Protein AF-A0A497RPE5-F1 (afdb_monomer_lite)

Secondary structure (DSSP, 8-state):
-EEETTSSS----GGG--HHHHHHHHHHHHHHHHHHHHHHHHHTTT--EEEEEETTEEEEEEEPTTSSEEEEEEEETTS-HHHHHHHHHHHHHHHHHHHHT-

pLDDT: mean 79.71, std 11.87, range [47.16, 94.5]

Structure (mmCIF, N/CA/C/O backbone):
data_AF-A0A497RPE5-F1
#
_entry.id   AF-A0A497RPE5-F1
#
loop_
_atom_site.group_PDB
_atom_site.id
_atom_site.type_symbol
_atom_site.label_atom_id
_atom_site.label_alt_id
_atom_site.label_comp_id
_atom_site.label_asym_id
_atom_site.label_entity_id
_atom_site.label_seq_id
_atom_site.pdbx_PDB_ins_code
_atom_site.Cartn_x
_atom_site.Cartn_y
_atom_site.Cartn_z
_atom_site.occupancy
_atom_site.B_iso_or_equiv
_atom_site.auth_seq_id
_atom_site.auth_comp_id
_atom_site.auth_asym_id
_atom_site.auth_atom_id
_atom_site.pdbx_PDB_model_num
ATOM 1 N N . MET A 1 1 ? -2.594 4.802 -3.417 1.00 75.38 1 MET A N 1
ATOM 2 C CA . MET A 1 1 ? -3.845 4.101 -3.808 1.00 75.38 1 MET A CA 1
ATOM 3 C C . MET A 1 1 ? -4.340 3.292 -2.614 1.00 75.38 1 MET A C 1
ATOM 5 O O . MET A 1 1 ? -3.503 2.932 -1.803 1.00 75.38 1 MET A O 1
ATOM 9 N N . VAL A 1 2 ? -5.643 3.047 -2.454 1.00 65.75 2 VAL A N 1
ATOM 10 C CA . VAL A 1 2 ? -6.181 2.226 -1.343 1.00 65.75 2 VAL A CA 1
ATOM 11 C C . VAL A 1 2 ? -6.605 0.864 -1.889 1.00 65.75 2 VAL A C 1
ATOM 13 O O . VAL A 1 2 ? -7.163 0.793 -2.982 1.00 65.75 2 VAL A O 1
ATOM 16 N N . ALA A 1 3 ? -6.302 -0.201 -1.154 1.00 65.56 3 ALA A N 1
ATOM 17 C CA . ALA A 1 3 ? -6.413 -1.588 -1.586 1.00 65.56 3 ALA A CA 1
ATOM 18 C C . ALA A 1 3 ? -7.066 -2.448 -0.494 1.00 65.56 3 ALA A C 1
ATOM 20 O O . ALA A 1 3 ? -6.729 -2.265 0.672 1.00 65.56 3 ALA A O 1
ATOM 21 N N . ARG A 1 4 ? -7.969 -3.372 -0.850 1.00 68.19 4 ARG A N 1
ATOM 22 C CA . ARG A 1 4 ? -8.687 -4.249 0.092 1.00 68.19 4 ARG A CA 1
ATOM 23 C C . ARG A 1 4 ? -8.909 -5.641 -0.502 1.00 68.19 4 ARG A C 1
ATOM 25 O O . ARG A 1 4 ? -9.171 -5.745 -1.699 1.00 68.19 4 ARG A O 1
ATOM 32 N N . LYS A 1 5 ? -8.884 -6.676 0.342 1.00 63.09 5 LYS A N 1
ATOM 33 C CA . LYS A 1 5 ? -9.227 -8.060 -0.027 1.00 63.09 5 LYS A CA 1
ATOM 34 C C . LYS A 1 5 ? -10.644 -8.176 -0.611 1.00 63.09 5 LYS A C 1
ATOM 36 O O . LYS A 1 5 ? -11.588 -7.618 -0.052 1.00 63.09 5 LYS A O 1
ATOM 41 N N . ASN A 1 6 ? -10.811 -8.937 -1.696 1.00 60.78 6 ASN A N 1
ATOM 42 C CA . ASN A 1 6 ? -12.099 -9.209 -2.367 1.00 60.78 6 ASN A CA 1
ATOM 43 C C . ASN A 1 6 ? -12.845 -7.978 -2.923 1.00 60.78 6 ASN A C 1
ATOM 45 O O . ASN A 1 6 ? -13.977 -8.110 -3.393 1.00 60.78 6 ASN A O 1
ATOM 49 N N . LEU A 1 7 ? -12.254 -6.783 -2.873 1.00 56.84 7 LEU A N 1
ATOM 50 C CA . LEU A 1 7 ? -12.697 -5.677 -3.712 1.00 56.84 7 LEU A CA 1
ATOM 51 C C . LEU A 1 7 ? -12.050 -5.907 -5.080 1.00 56.84 7 LEU A C 1
ATOM 53 O O . LEU A 1 7 ? -10.836 -6.087 -5.129 1.00 56.84 7 LEU A O 1
ATOM 57 N N . GLU A 1 8 ? -12.827 -5.929 -6.167 1.00 47.16 8 GLU A N 1
ATOM 58 C CA . GLU A 1 8 ? -12.311 -6.087 -7.535 1.00 47.16 8 GLU A CA 1
ATOM 59 C C . GLU A 1 8 ? -11.281 -4.999 -7.880 1.00 47.16 8 GLU A C 1
ATOM 61 O O . GLU A 1 8 ? -11.586 -3.983 -8.497 1.00 47.16 8 GLU A O 1
ATOM 66 N N . GLY A 1 9 ? -10.027 -5.233 -7.513 1.00 47.69 9 GLY A N 1
ATOM 67 C CA . GLY A 1 9 ? -8.915 -4.357 -7.806 1.00 47.69 9 GLY A CA 1
ATOM 68 C C . GLY A 1 9 ? -8.903 -3.083 -6.968 1.00 47.69 9 GLY A C 1
ATOM 69 O O . GLY A 1 9 ? -9.847 -2.304 -6.880 1.00 47.69 9 GLY A O 1
ATOM 70 N N . ILE A 1 10 ? -7.724 -2.815 -6.430 1.00 53.88 10 ILE A N 1
ATOM 71 C CA . ILE A 1 10 ? -7.242 -1.458 -6.217 1.00 53.88 10 ILE A CA 1
ATOM 72 C C . ILE A 1 10 ? -7.677 -0.599 -7.414 1.00 53.88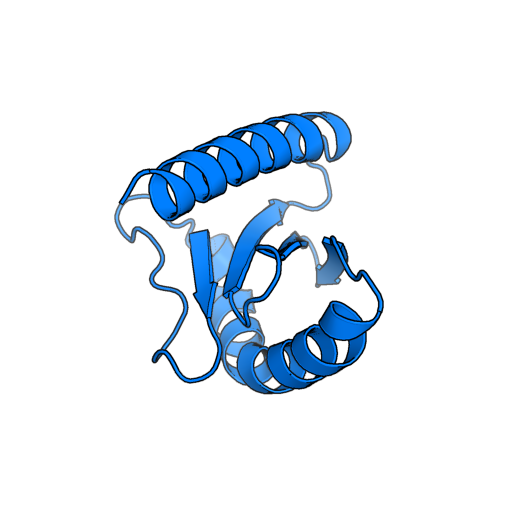 10 ILE A C 1
ATOM 74 O O . ILE A 1 10 ? -7.323 -0.918 -8.548 1.00 53.88 10 ILE A O 1
ATOM 78 N N . VAL A 1 11 ? -8.443 0.466 -7.186 1.00 54.09 11 VAL A N 1
ATOM 79 C CA . VAL A 1 11 ? -8.811 1.389 -8.264 1.00 54.09 11 VAL A CA 1
ATOM 80 C C . VAL A 1 11 ? -7.715 2.451 -8.334 1.00 54.09 11 VAL A C 1
ATOM 82 O O . VAL A 1 11 ? -7.640 3.308 -7.445 1.00 54.09 11 VAL A O 1
ATOM 85 N N . PRO A 1 12 ? -6.803 2.404 -9.324 1.00 56.06 12 PRO A N 1
ATOM 86 C CA . PRO A 1 12 ? -5.906 3.520 -9.547 1.00 56.06 12 PRO A CA 1
ATOM 87 C C . PRO A 1 12 ? -6.752 4.733 -9.936 1.00 56.06 12 PRO A C 1
ATOM 89 O O . PRO A 1 12 ? -7.712 4.611 -10.693 1.00 56.06 12 PRO A O 1
ATOM 92 N N . ILE A 1 13 ? -6.394 5.918 -9.446 1.00 57.81 13 ILE A N 1
ATOM 93 C CA . ILE A 1 13 ? -6.937 7.159 -10.003 1.00 57.81 13 ILE A CA 1
ATOM 94 C C . ILE A 1 13 ? -6.306 7.281 -11.396 1.00 57.81 13 ILE A C 1
ATOM 96 O O . ILE A 1 13 ? -5.126 7.602 -11.532 1.00 57.81 13 ILE A O 1
ATOM 100 N N . THR A 1 14 ? -7.056 6.866 -12.417 1.00 53.19 14 THR A N 1
ATOM 101 C CA . THR A 1 14 ? -6.546 6.516 -13.753 1.00 53.19 14 THR A CA 1
ATOM 102 C C . THR A 1 14 ? -6.009 7.697 -14.552 1.00 53.19 14 THR A C 1
ATOM 104 O O . THR A 1 14 ? -5.260 7.480 -15.500 1.00 53.19 14 THR A O 1
ATOM 107 N N . GLU A 1 15 ? -6.362 8.930 -14.185 1.00 54.69 15 GLU A N 1
ATOM 108 C CA . GLU A 1 15 ? -5.967 10.132 -14.932 1.00 54.69 15 GLU A CA 1
ATOM 109 C C . GLU A 1 15 ? -4.452 10.409 -14.857 1.00 54.69 15 GLU A C 1
ATOM 111 O O . GLU A 1 15 ? -3.887 10.913 -15.825 1.00 54.69 15 GLU A O 1
ATOM 116 N N . ASP A 1 16 ? -3.775 9.955 -13.791 1.00 54.72 16 ASP A N 1
ATOM 117 C CA . ASP A 1 16 ? -2.335 10.170 -13.554 1.00 54.72 16 ASP A CA 1
ATOM 118 C C . ASP A 1 16 ? -1.509 8.870 -13.469 1.00 54.72 16 ASP A C 1
ATOM 120 O O . ASP A 1 16 ? -0.325 8.877 -13.107 1.00 54.72 16 ASP A O 1
ATOM 124 N N . PHE A 1 17 ? -2.105 7.714 -13.779 1.00 62.62 17 PHE A N 1
ATOM 125 C CA . PHE A 1 17 ? -1.420 6.435 -13.593 1.00 62.62 17 PHE A CA 1
ATOM 126 C C . PHE A 1 17 ? -0.361 6.202 -14.681 1.00 62.62 17 PHE A C 1
ATOM 128 O O . PHE A 1 17 ? -0.660 6.070 -15.871 1.00 62.62 17 PHE A O 1
ATOM 135 N N . LYS A 1 18 ? 0.916 6.160 -14.282 1.00 65.25 18 LYS A N 1
ATOM 136 C CA . LYS A 1 18 ? 2.044 6.039 -15.216 1.00 65.25 18 LYS A CA 1
ATOM 137 C C . LYS A 1 18 ? 1.992 4.705 -15.967 1.00 65.25 18 LYS A C 1
ATOM 139 O O . LYS A 1 18 ? 2.023 3.643 -15.349 1.00 65.25 18 LYS A O 1
ATOM 144 N N . LYS A 1 19 ? 2.033 4.760 -17.306 1.00 67.44 19 LYS A N 1
ATOM 145 C CA . LYS A 1 19 ? 2.090 3.578 -18.198 1.00 67.44 19 LYS A CA 1
ATOM 146 C C . LYS A 1 19 ? 3.204 2.589 -17.841 1.00 67.44 19 LYS A C 1
ATOM 148 O O . LYS A 1 19 ? 3.073 1.404 -18.103 1.00 67.44 19 LYS A O 1
ATOM 153 N N . GLU A 1 20 ? 4.283 3.066 -17.232 1.00 68.31 20 GLU A N 1
ATOM 154 C CA . GLU A 1 20 ? 5.406 2.239 -16.779 1.00 68.31 20 GLU A CA 1
ATOM 155 C C . GLU A 1 20 ? 5.008 1.247 -15.674 1.00 68.31 20 GLU A C 1
ATOM 157 O O . GLU A 1 20 ? 5.547 0.147 -15.619 1.00 68.31 20 GLU A O 1
ATOM 162 N N . ILE A 1 21 ? 4.034 1.606 -14.831 1.00 70.31 21 ILE A N 1
ATOM 163 C CA . ILE A 1 21 ? 3.534 0.757 -13.741 1.00 70.31 21 ILE A CA 1
ATOM 164 C C . ILE A 1 21 ? 2.582 -0.311 -14.297 1.00 70.31 21 ILE A C 1
ATOM 166 O O . ILE A 1 21 ? 2.524 -1.414 -13.761 1.00 70.31 21 ILE A O 1
ATOM 170 N N . MET A 1 22 ? 1.902 -0.047 -15.423 1.00 71.19 22 MET A N 1
ATOM 171 C CA . MET A 1 22 ? 0.983 -1.010 -16.051 1.00 71.19 22 MET A CA 1
ATOM 172 C C . MET A 1 22 ? 1.646 -2.364 -16.337 1.00 71.19 22 MET A C 1
ATOM 174 O O . MET A 1 22 ? 0.985 -3.389 -16.229 1.00 71.19 22 MET A O 1
ATOM 178 N N . GLY A 1 23 ? 2.952 -2.383 -16.634 1.00 72.19 23 GLY A N 1
ATOM 179 C CA . GLY A 1 23 ? 3.689 -3.621 -16.909 1.00 72.19 23 GLY A CA 1
ATOM 180 C C . GLY A 1 23 ? 3.843 -4.559 -15.706 1.00 72.19 23 GLY A C 1
ATOM 181 O O . GLY A 1 23 ? 4.011 -5.757 -15.900 1.00 72.19 23 GLY A O 1
ATOM 182 N N . ILE A 1 24 ? 3.777 -4.038 -14.477 1.00 76.56 24 ILE A N 1
ATOM 183 C CA . ILE A 1 24 ? 3.774 -4.849 -13.244 1.00 76.56 24 ILE A CA 1
ATOM 184 C C . ILE A 1 24 ? 2.401 -4.885 -12.572 1.00 76.56 24 ILE A C 1
ATOM 186 O O . ILE A 1 24 ? 2.186 -5.675 -11.659 1.00 76.56 24 ILE A O 1
ATOM 190 N N . TRP A 1 25 ? 1.480 -4.029 -13.011 1.00 77.25 25 TRP A N 1
ATOM 191 C CA . TRP A 1 25 ? 0.175 -3.843 -12.397 1.00 77.25 25 TRP A CA 1
ATOM 192 C C . TRP A 1 25 ? -0.695 -5.094 -12.448 1.00 77.25 25 TRP A C 1
ATOM 194 O O . TRP A 1 25 ? -1.288 -5.444 -11.436 1.00 77.25 25 TRP A O 1
ATOM 204 N N . GLU A 1 26 ? -0.760 -5.765 -13.600 1.00 76.69 26 GLU A N 1
ATOM 205 C CA . GLU A 1 26 ? -1.567 -6.982 -13.755 1.00 76.69 26 GLU A CA 1
ATOM 206 C C . GLU A 1 26 ? -1.078 -8.080 -12.805 1.00 76.69 26 GLU A C 1
ATOM 208 O O . GLU A 1 26 ? -1.851 -8.582 -11.998 1.00 76.69 26 GLU A O 1
ATOM 213 N N . VAL A 1 27 ? 0.235 -8.339 -12.787 1.00 82.06 27 VAL A N 1
ATOM 214 C CA . VAL A 1 27 ? 0.853 -9.320 -11.878 1.00 82.06 27 VAL A CA 1
ATOM 215 C C . VAL A 1 27 ? 0.634 -8.948 -10.412 1.00 82.06 27 VAL A C 1
ATOM 217 O O . VAL A 1 27 ? 0.311 -9.810 -9.595 1.00 82.06 27 VAL A O 1
ATOM 220 N N . LEU A 1 28 ? 0.801 -7.667 -10.067 1.00 79.75 28 LEU A N 1
ATOM 221 C CA . LEU A 1 28 ? 0.544 -7.184 -8.716 1.00 79.75 28 LEU A CA 1
ATOM 222 C C . LEU A 1 28 ? -0.910 -7.401 -8.323 1.00 79.75 28 LEU A C 1
ATOM 224 O O . LEU A 1 28 ? -1.141 -7.907 -7.235 1.00 79.75 28 LEU A O 1
ATOM 228 N N . LYS A 1 29 ? -1.868 -7.049 -9.186 1.00 78.19 29 LYS A N 1
ATOM 229 C CA . LYS A 1 29 ? -3.300 -7.227 -8.936 1.00 78.19 29 LYS A CA 1
ATOM 230 C C . LYS A 1 29 ? -3.642 -8.700 -8.719 1.00 78.19 29 LYS A C 1
ATOM 232 O O . LYS A 1 29 ? -4.302 -9.004 -7.733 1.00 78.19 29 LYS A O 1
ATOM 237 N N . ASP A 1 30 ? -3.156 -9.583 -9.587 1.00 80.06 30 ASP A N 1
ATOM 238 C CA . ASP A 1 30 ? -3.441 -11.020 -9.523 1.00 80.06 30 ASP A CA 1
ATOM 239 C C . ASP A 1 30 ? -2.860 -11.666 -8.258 1.00 80.06 30 ASP A C 1
ATOM 241 O O . ASP A 1 30 ? -3.477 -12.543 -7.664 1.00 80.06 30 ASP A O 1
ATOM 245 N N . THR A 1 31 ? -1.694 -11.197 -7.806 1.00 79.50 31 THR A N 1
ATOM 246 C CA . THR A 1 31 ? -1.029 -11.713 -6.595 1.00 79.50 31 THR A CA 1
ATOM 247 C C . THR A 1 31 ? -1.527 -11.020 -5.317 1.00 79.50 31 THR A C 1
ATOM 249 O O . THR A 1 31 ? -1.261 -11.474 -4.203 1.00 79.50 31 THR A O 1
ATOM 252 N N . MET A 1 32 ? -2.243 -9.898 -5.449 1.00 78.25 32 MET A N 1
ATOM 253 C CA . MET A 1 32 ? -2.627 -9.042 -4.326 1.00 78.25 32 MET A CA 1
ATOM 254 C C . MET A 1 32 ? -3.574 -9.748 -3.357 1.00 78.25 32 MET A C 1
ATOM 256 O O . MET A 1 32 ? -3.462 -9.544 -2.152 1.00 78.25 32 MET A O 1
ATOM 260 N N . ASP A 1 33 ? -4.500 -10.565 -3.861 1.00 76.00 33 ASP A N 1
ATOM 261 C CA . ASP A 1 33 ? -5.483 -11.258 -3.023 1.00 76.00 33 ASP A CA 1
ATOM 262 C C . ASP A 1 33 ? -4.820 -12.293 -2.105 1.00 76.00 33 ASP A C 1
ATOM 264 O O . ASP A 1 33 ? -5.123 -12.344 -0.907 1.00 76.00 33 ASP A O 1
ATOM 268 N N . ASP A 1 34 ? -3.853 -13.049 -2.630 1.00 81.44 34 ASP A N 1
ATOM 269 C CA . ASP A 1 34 ? -3.039 -13.979 -1.841 1.00 81.44 34 ASP A CA 1
ATOM 270 C C . ASP A 1 34 ? -2.217 -13.220 -0.794 1.00 81.44 34 ASP A C 1
ATOM 272 O O . ASP A 1 34 ? -2.158 -13.594 0.382 1.00 81.44 34 ASP A O 1
ATOM 276 N N . PHE A 1 35 ? -1.633 -12.093 -1.200 1.00 81.38 35 PHE A N 1
ATOM 277 C CA . PHE A 1 35 ? -0.850 -11.242 -0.317 1.00 81.38 35 PHE A CA 1
ATOM 278 C C . PHE A 1 35 ? -1.696 -10.605 0.795 1.00 81.38 35 PHE A C 1
ATOM 280 O O . PHE A 1 35 ? -1.248 -10.519 1.938 1.00 81.38 35 PHE A O 1
ATOM 287 N N . PHE A 1 36 ? -2.949 -10.239 0.518 1.00 78.69 36 PHE A N 1
ATOM 288 C CA . PHE A 1 36 ? -3.893 -9.806 1.546 1.00 78.69 36 PHE A CA 1
ATOM 289 C C . PHE A 1 36 ? -4.275 -10.926 2.514 1.00 78.69 36 PHE A C 1
ATOM 291 O O . PHE A 1 36 ? -4.593 -10.641 3.668 1.00 78.69 36 PHE A O 1
ATOM 298 N N . GLY A 1 37 ? -4.220 -12.190 2.085 1.00 81.38 37 GLY A N 1
ATOM 299 C CA . GLY A 1 37 ? -4.281 -13.339 2.988 1.00 81.38 37 GLY A CA 1
ATOM 300 C C . GLY A 1 37 ? -3.176 -13.281 4.043 1.00 81.38 37 GLY A C 1
ATOM 301 O O . GLY A 1 37 ? -3.471 -13.272 5.236 1.00 81.38 37 GLY A O 1
ATOM 302 N N . VAL A 1 38 ? -1.928 -13.128 3.596 1.00 81.75 38 VAL A N 1
ATOM 303 C CA . VAL A 1 38 ? -0.747 -13.018 4.470 1.00 81.75 38 VAL A CA 1
ATOM 304 C C . VAL A 1 38 ? -0.819 -11.783 5.370 1.00 81.75 38 VAL A C 1
ATOM 306 O O . VAL A 1 38 ? -0.551 -11.867 6.568 1.00 81.75 38 VAL A O 1
ATOM 309 N N . ILE A 1 39 ? -1.209 -10.630 4.814 1.00 81.62 39 ILE A N 1
ATOM 310 C CA . ILE A 1 39 ? -1.413 -9.404 5.595 1.00 81.62 39 ILE A CA 1
ATOM 311 C C . ILE A 1 39 ? -2.441 -9.654 6.693 1.00 81.62 39 ILE A C 1
ATOM 313 O O . ILE A 1 39 ? -2.175 -9.305 7.838 1.00 81.62 39 ILE A O 1
ATOM 317 N N . GLY A 1 40 ? -3.590 -10.250 6.368 1.00 78.81 40 GLY A N 1
ATOM 318 C CA . GLY A 1 40 ? -4.648 -10.526 7.337 1.00 78.81 40 GLY A CA 1
ATOM 319 C C . GLY A 1 40 ? -4.153 -11.369 8.511 1.00 78.81 40 GLY A C 1
ATOM 320 O O . GLY A 1 40 ? -4.352 -10.979 9.658 1.00 78.81 40 GLY A O 1
ATOM 321 N N . GLU A 1 41 ? -3.433 -12.458 8.229 1.00 83.38 41 GLU A N 1
ATOM 322 C CA . GLU A 1 41 ? -2.859 -13.330 9.263 1.00 83.38 41 GLU A CA 1
ATOM 323 C C . GLU A 1 41 ? -1.885 -12.583 10.182 1.00 83.38 41 GLU A C 1
ATOM 325 O O . GLU A 1 41 ? -1.958 -12.712 11.402 1.00 83.38 41 GLU A O 1
ATOM 330 N N . TYR A 1 42 ? -0.986 -11.765 9.629 1.00 83.62 42 TYR A N 1
ATOM 331 C CA . TYR A 1 42 ? -0.013 -11.026 10.438 1.00 83.62 42 TYR A CA 1
ATOM 332 C C . TYR A 1 42 ? -0.570 -9.752 11.084 1.00 83.62 42 TYR A C 1
ATOM 334 O O . TYR A 1 42 ? 0.012 -9.258 12.053 1.00 83.62 42 TYR A O 1
ATOM 342 N N . SER A 1 43 ? -1.685 -9.210 10.592 1.00 76.75 43 SER A N 1
ATOM 343 C CA . SER A 1 43 ? -2.299 -7.991 11.139 1.00 76.75 43 SER A CA 1
ATOM 344 C C . SER A 1 43 ? -2.751 -8.191 12.583 1.00 76.75 43 SER A C 1
ATOM 346 O O . SER A 1 43 ? -2.576 -7.290 13.403 1.00 76.75 43 SER A O 1
ATOM 348 N N . GLU A 1 44 ? -3.229 -9.390 12.932 1.00 76.56 44 GLU A N 1
ATOM 349 C CA . GLU A 1 44 ? -3.576 -9.758 14.314 1.00 76.56 44 GLU A CA 1
ATOM 350 C C . GLU A 1 44 ? -2.371 -9.706 15.271 1.00 76.56 44 GLU A C 1
ATOM 352 O O . GLU A 1 44 ? -2.535 -9.551 16.480 1.00 76.56 44 GLU A O 1
ATOM 357 N N . TYR A 1 45 ? -1.152 -9.772 14.731 1.00 85.50 45 TYR A N 1
ATOM 358 C CA . TYR A 1 45 ? 0.105 -9.727 15.477 1.00 85.50 45 TYR A CA 1
ATOM 359 C C . TYR A 1 45 ? 0.837 -8.384 15.346 1.00 85.50 45 TYR A C 1
ATOM 361 O O . TYR A 1 45 ? 2.001 -8.274 15.733 1.00 85.50 45 TYR A O 1
ATOM 369 N N . GLY A 1 46 ? 0.166 -7.349 14.830 1.00 83.12 46 GLY A N 1
ATOM 370 C CA . GLY A 1 46 ? 0.708 -5.992 14.755 1.00 83.12 46 GLY A CA 1
ATOM 371 C C . GLY A 1 46 ? 1.512 -5.689 13.490 1.00 83.12 46 GLY A C 1
ATOM 372 O O . GLY A 1 46 ? 2.377 -4.812 13.519 1.00 83.12 46 GLY A O 1
ATOM 373 N N . LEU A 1 47 ? 1.250 -6.387 12.379 1.00 86.94 47 LEU A N 1
ATOM 374 C CA . LEU A 1 47 ? 1.804 -5.997 11.083 1.00 86.94 47 LEU A CA 1
ATOM 375 C C . LEU A 1 47 ? 1.299 -4.608 10.674 1.00 86.94 47 LEU A C 1
ATOM 377 O O . LEU A 1 47 ? 0.124 -4.418 10.380 1.00 86.94 47 LEU A O 1
ATOM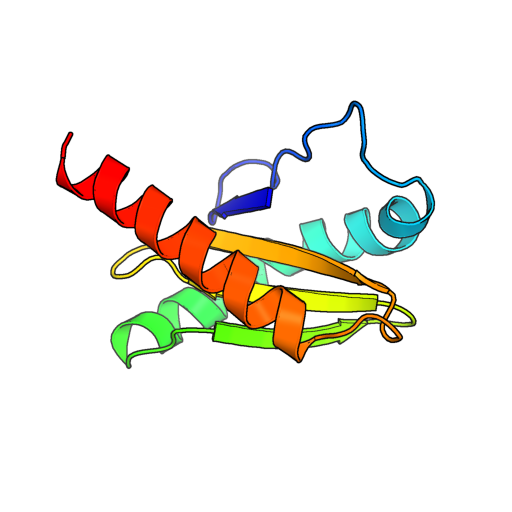 381 N N . ASP A 1 48 ? 2.221 -3.652 10.611 1.00 88.31 48 ASP A N 1
ATOM 382 C CA . ASP A 1 48 ? 1.905 -2.264 10.263 1.00 88.31 48 ASP A CA 1
ATOM 383 C C . ASP A 1 48 ? 2.222 -1.951 8.792 1.00 88.31 48 ASP A C 1
ATOM 385 O O . ASP A 1 48 ? 1.508 -1.190 8.134 1.00 88.31 48 ASP A O 1
ATOM 389 N N . LYS A 1 49 ? 3.305 -2.537 8.258 1.00 90.81 49 LYS A N 1
ATOM 390 C CA . LYS A 1 49 ? 3.837 -2.208 6.928 1.00 90.81 49 LYS A CA 1
ATOM 391 C C . LYS A 1 49 ? 4.472 -3.413 6.250 1.00 90.81 49 LYS A C 1
ATOM 393 O O . LYS A 1 49 ? 5.106 -4.231 6.915 1.00 90.81 49 LYS A O 1
ATOM 398 N N . VAL A 1 50 ? 4.381 -3.468 4.922 1.00 90.12 50 VAL A N 1
ATOM 399 C CA . VAL A 1 50 ? 5.155 -4.410 4.101 1.00 90.12 50 VAL A CA 1
ATOM 400 C C . VAL A 1 50 ? 5.851 -3.675 2.966 1.00 90.12 50 VAL A C 1
ATOM 402 O O . VAL A 1 50 ? 5.261 -2.813 2.317 1.00 90.12 50 VAL A O 1
ATOM 405 N N . TYR A 1 51 ? 7.105 -4.046 2.724 1.00 90.75 51 TYR A N 1
ATOM 406 C CA . TYR A 1 51 ? 7.943 -3.472 1.683 1.00 90.75 51 TYR A CA 1
ATOM 407 C C . TYR A 1 51 ? 8.575 -4.585 0.864 1.00 90.75 51 TYR A C 1
ATOM 409 O O . TYR A 1 51 ? 9.151 -5.513 1.434 1.00 90.75 51 TYR A O 1
ATOM 417 N N . PHE A 1 52 ? 8.514 -4.466 -0.455 1.00 89.25 52 PHE A N 1
ATOM 418 C CA . PHE A 1 52 ? 9.289 -5.312 -1.351 1.00 89.25 52 PHE A CA 1
ATOM 419 C C . PHE A 1 52 ? 9.629 -4.580 -2.645 1.00 89.25 52 PHE A C 1
ATOM 421 O O . PHE A 1 52 ? 8.956 -3.629 -3.040 1.00 89.25 52 PHE A O 1
ATOM 428 N N . GLU A 1 53 ? 10.669 -5.062 -3.312 1.00 89.44 53 GLU A N 1
ATOM 429 C CA . GLU A 1 53 ? 11.071 -4.585 -4.630 1.00 89.44 53 GLU A CA 1
ATOM 430 C C . GLU A 1 53 ? 10.568 -5.562 -5.699 1.00 89.44 53 GLU A C 1
ATOM 432 O O . GLU A 1 53 ? 10.675 -6.782 -5.550 1.00 89.44 53 GLU A O 1
ATOM 437 N N . LEU A 1 54 ? 10.027 -5.031 -6.794 1.00 86.94 54 LEU A N 1
ATOM 438 C CA . LEU A 1 54 ? 9.584 -5.792 -7.956 1.00 86.94 54 LEU A CA 1
ATOM 439 C C . LEU A 1 54 ? 10.147 -5.163 -9.234 1.00 86.94 54 LEU A C 1
ATOM 441 O O . LEU A 1 54 ? 9.660 -4.151 -9.745 1.00 86.94 54 LEU A O 1
ATOM 445 N N . GLY A 1 55 ? 11.197 -5.780 -9.774 1.00 87.00 55 GLY A N 1
ATOM 446 C CA . GLY A 1 55 ? 11.878 -5.294 -10.970 1.00 87.00 55 GLY A CA 1
ATOM 447 C C . GLY A 1 55 ? 12.575 -3.955 -10.724 1.00 87.00 55 GLY A C 1
ATOM 448 O O . GLY A 1 55 ? 13.630 -3.911 -10.107 1.00 87.00 55 GLY A O 1
ATOM 449 N N . LYS A 1 56 ? 12.010 -2.865 -11.253 1.00 87.75 56 LYS A N 1
ATOM 450 C CA . LYS A 1 56 ? 12.536 -1.495 -11.080 1.00 87.75 56 LYS A CA 1
ATOM 451 C C . LYS A 1 56 ? 11.666 -0.644 -10.157 1.00 87.75 56 LYS A C 1
ATOM 453 O O . LYS A 1 56 ? 11.770 0.582 -10.197 1.00 87.75 56 LYS A O 1
ATOM 458 N N . PHE A 1 57 ? 10.786 -1.276 -9.389 1.00 87.69 57 PHE A N 1
ATOM 459 C CA . PHE A 1 57 ? 9.808 -0.596 -8.556 1.00 87.69 57 PHE A CA 1
ATOM 460 C C . PHE A 1 57 ? 9.899 -1.054 -7.106 1.00 87.69 57 PHE A C 1
ATOM 462 O O . PHE A 1 57 ? 10.072 -2.240 -6.849 1.00 87.69 57 PHE A O 1
ATOM 469 N N . ASP A 1 58 ? 9.684 -0.119 -6.192 1.00 89.50 58 ASP A N 1
ATOM 470 C CA . ASP A 1 58 ? 9.400 -0.386 -4.791 1.00 89.50 58 ASP A CA 1
ATOM 471 C C . ASP A 1 58 ? 7.891 -0.386 -4.595 1.00 89.50 58 ASP A C 1
ATOM 473 O O . ASP A 1 58 ? 7.186 0.534 -5.029 1.00 89.50 58 ASP A O 1
ATOM 477 N N . VAL A 1 59 ? 7.403 -1.415 -3.913 1.00 88.38 59 VAL A N 1
ATOM 478 C CA . VAL A 1 59 ? 6.006 -1.555 -3.529 1.00 88.38 59 VAL A CA 1
ATOM 479 C C . VAL A 1 59 ? 5.914 -1.491 -2.013 1.00 88.38 59 VAL A C 1
ATOM 481 O O . VAL A 1 59 ? 6.600 -2.216 -1.290 1.00 88.38 59 VAL A O 1
ATOM 484 N N . MET A 1 60 ? 5.069 -0.588 -1.529 1.00 90.81 60 MET A N 1
ATOM 485 C CA . MET A 1 60 ? 4.933 -0.282 -0.111 1.00 90.81 60 MET A CA 1
ATOM 486 C C . MET A 1 60 ? 3.470 -0.365 0.295 1.00 90.81 60 MET A C 1
ATOM 488 O O . MET A 1 60 ? 2.627 0.314 -0.292 1.00 90.81 60 MET A O 1
ATOM 492 N N . PHE A 1 61 ? 3.192 -1.161 1.318 1.00 89.62 61 PHE A N 1
ATOM 493 C CA . PHE A 1 61 ? 1.878 -1.339 1.921 1.00 89.62 61 PHE A CA 1
ATOM 494 C C . PHE A 1 61 ? 1.894 -0.771 3.330 1.00 89.62 61 PHE A C 1
ATOM 496 O O . PHE A 1 61 ? 2.755 -1.121 4.132 1.00 89.62 61 PHE A O 1
ATOM 503 N N . PHE A 1 62 ? 0.914 0.069 3.630 1.00 91.56 62 PHE A N 1
ATOM 504 C CA . PHE A 1 62 ? 0.672 0.648 4.943 1.00 91.56 62 PHE A CA 1
ATOM 505 C C . PHE A 1 62 ? -0.704 0.171 5.404 1.00 91.56 62 PHE A C 1
ATOM 507 O O . PHE A 1 62 ? -1.726 0.631 4.891 1.00 91.56 62 PHE A O 1
ATOM 514 N N . ILE A 1 63 ? -0.730 -0.792 6.321 1.00 88.25 63 ILE A N 1
ATOM 515 C CA . ILE A 1 63 ? -1.945 -1.520 6.699 1.00 88.25 63 ILE A CA 1
ATOM 516 C C . ILE A 1 63 ? -2.821 -0.629 7.575 1.00 88.25 63 ILE A C 1
ATOM 518 O O . ILE A 1 63 ? -2.334 -0.011 8.522 1.00 88.25 63 ILE A O 1
ATOM 522 N N . LEU A 1 64 ? -4.113 -0.518 7.278 1.00 85.25 64 LEU A N 1
ATOM 523 C CA . LEU A 1 64 ? -5.040 0.199 8.151 1.00 85.25 64 LEU A CA 1
ATOM 524 C C . LEU A 1 64 ? -5.384 -0.701 9.355 1.00 85.25 64 LEU A C 1
ATOM 526 O O . LEU A 1 64 ? -5.789 -1.848 9.140 1.00 85.25 64 LEU A O 1
ATOM 530 N N . PRO A 1 65 ? -5.219 -0.223 10.605 1.00 80.06 65 PRO A N 1
ATOM 531 C CA . PRO A 1 65 ? -5.396 -1.050 11.798 1.00 80.06 65 PRO A CA 1
ATOM 532 C C . PRO A 1 65 ? -6.760 -1.740 11.848 1.00 80.06 65 PRO A C 1
ATOM 534 O O . PRO A 1 65 ? -7.782 -1.129 11.541 1.00 80.06 65 PRO A O 1
ATOM 537 N N . GLY A 1 66 ? -6.773 -3.013 12.254 1.00 74.06 66 GLY A N 1
ATOM 538 C CA . GLY A 1 66 ? -8.009 -3.783 12.420 1.00 74.06 66 GLY A CA 1
ATOM 539 C C . GLY A 1 66 ? -8.772 -4.057 11.119 1.00 74.06 66 GLY A C 1
ATOM 540 O O . GLY A 1 66 ? -9.966 -4.343 11.170 1.00 74.06 66 GLY A O 1
ATOM 541 N N . SER A 1 67 ? -8.113 -3.958 9.960 1.00 73.12 67 SER A N 1
ATOM 542 C CA . SER A 1 67 ? -8.746 -4.159 8.657 1.00 73.12 67 SER A CA 1
ATOM 543 C C . SER A 1 67 ? -7.889 -4.992 7.703 1.00 73.12 67 SER A C 1
ATOM 545 O O . SER A 1 67 ? -6.678 -5.111 7.859 1.00 73.12 67 SER A O 1
ATOM 547 N N . ASP A 1 68 ? -8.532 -5.505 6.659 1.00 72.94 68 ASP A N 1
ATOM 548 C CA . ASP A 1 68 ? -7.916 -6.132 5.486 1.00 72.94 68 ASP A CA 1
ATOM 549 C C . ASP A 1 68 ? -7.576 -5.109 4.384 1.00 72.94 68 ASP A C 1
ATOM 551 O O . ASP A 1 68 ? -7.503 -5.448 3.200 1.00 72.94 68 ASP A O 1
ATOM 555 N N . THR A 1 69 ? -7.433 -3.835 4.762 1.00 78.44 69 THR A N 1
ATOM 556 C CA . THR A 1 69 ? -7.229 -2.707 3.852 1.00 78.44 69 THR A CA 1
ATOM 557 C C . THR A 1 69 ? -5.843 -2.102 4.052 1.00 78.44 69 THR A C 1
ATOM 559 O O . THR A 1 69 ? -5.369 -1.941 5.174 1.00 78.44 69 THR A O 1
ATOM 562 N N . ALA A 1 70 ? -5.189 -1.717 2.959 1.00 85.81 70 ALA A N 1
ATOM 563 C CA . ALA A 1 70 ? -3.885 -1.072 2.973 1.00 85.81 70 ALA A CA 1
ATOM 564 C C . ALA A 1 70 ? -3.838 0.151 2.053 1.00 85.81 70 ALA A C 1
ATOM 566 O O . ALA A 1 70 ? -4.411 0.170 0.960 1.00 85.81 70 ALA A O 1
ATOM 567 N N . LEU A 1 71 ? -3.090 1.167 2.474 1.00 88.25 71 LEU A N 1
ATOM 568 C CA . LEU A 1 71 ? -2.621 2.231 1.599 1.00 88.25 71 LEU A CA 1
ATOM 569 C C . LEU A 1 71 ? -1.362 1.738 0.872 1.00 88.25 71 LEU A C 1
ATOM 571 O O . LEU A 1 71 ? -0.375 1.365 1.501 1.00 88.25 71 LEU 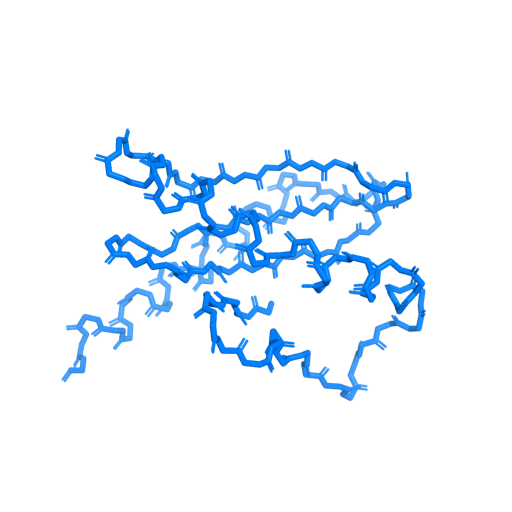A O 1
ATOM 575 N N . VAL A 1 72 ? -1.401 1.744 -0.456 1.00 87.19 72 VAL A N 1
ATOM 576 C CA . VAL A 1 72 ? -0.353 1.195 -1.322 1.00 87.19 72 VAL A CA 1
ATOM 577 C C . VAL A 1 72 ? 0.325 2.305 -2.120 1.00 87.19 72 VAL A C 1
ATOM 579 O O . VAL A 1 72 ? -0.333 3.217 -2.642 1.00 87.19 72 VAL A O 1
ATOM 582 N N . ALA A 1 73 ? 1.643 2.209 -2.249 1.00 87.94 73 ALA A N 1
ATOM 583 C CA . ALA A 1 73 ? 2.448 3.000 -3.168 1.00 87.94 73 ALA A CA 1
ATOM 584 C C . ALA A 1 73 ? 3.327 2.084 -4.020 1.00 87.94 73 ALA A C 1
ATOM 586 O O . ALA A 1 73 ? 3.940 1.153 -3.507 1.00 87.94 73 ALA A O 1
ATOM 587 N N . ILE A 1 74 ? 3.386 2.383 -5.317 1.00 86.94 74 ILE A N 1
ATOM 588 C CA . ILE A 1 74 ? 4.285 1.745 -6.279 1.00 86.94 74 ILE A CA 1
ATOM 589 C C . ILE A 1 74 ? 5.111 2.869 -6.895 1.00 86.94 74 ILE A C 1
ATOM 591 O O .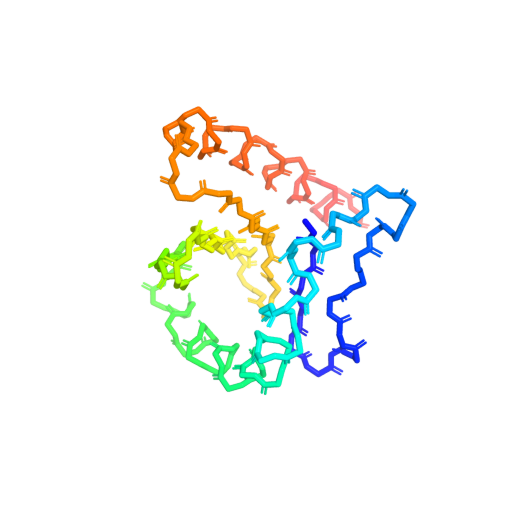 ILE A 1 74 ? 4.557 3.766 -7.536 1.00 86.94 74 ILE A O 1
ATOM 595 N N . VAL A 1 75 ? 6.417 2.860 -6.666 1.00 86.75 75 VAL A N 1
ATOM 596 C CA . VAL A 1 75 ? 7.333 3.931 -7.083 1.00 86.75 75 VAL A CA 1
ATOM 597 C C . VAL A 1 75 ? 8.574 3.335 -7.738 1.00 86.75 75 VA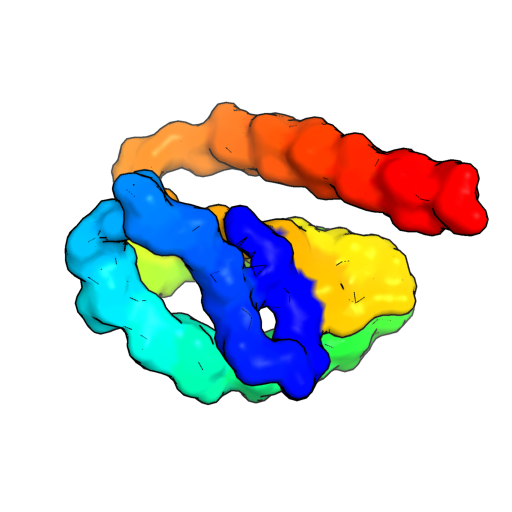L A C 1
ATOM 599 O O . VAL A 1 75 ? 8.877 2.179 -7.485 1.00 86.75 75 VAL A O 1
ATOM 602 N N . PRO A 1 76 ? 9.317 4.064 -8.584 1.00 86.81 76 PRO A N 1
ATOM 603 C CA . PRO A 1 76 ? 10.608 3.579 -9.068 1.00 86.81 76 PRO A CA 1
ATOM 604 C C . PRO A 1 76 ? 11.570 3.303 -7.901 1.00 86.81 76 PRO A C 1
ATOM 606 O O . PRO A 1 76 ? 11.645 4.117 -6.987 1.00 86.81 76 PRO A O 1
ATOM 609 N N . ALA A 1 77 ? 12.353 2.225 -7.964 1.00 84.88 77 ALA A N 1
ATOM 610 C CA . ALA A 1 77 ? 13.255 1.786 -6.885 1.00 84.88 77 ALA A CA 1
ATOM 611 C C . ALA A 1 77 ? 14.359 2.805 -6.526 1.00 84.88 77 ALA A C 1
ATOM 613 O O . ALA A 1 77 ? 14.946 2.777 -5.454 1.00 84.88 77 ALA A O 1
ATOM 614 N N . LEU A 1 78 ? 14.647 3.754 -7.425 1.00 82.56 78 LEU A N 1
ATOM 615 C CA . LEU A 1 78 ? 15.586 4.855 -7.168 1.00 82.56 78 LEU A CA 1
ATOM 616 C C . LEU A 1 78 ? 14.942 6.047 -6.434 1.00 82.56 78 LEU A C 1
ATOM 618 O O . LEU A 1 78 ? 15.586 7.083 -6.258 1.00 82.56 78 LEU A O 1
ATOM 622 N N . ALA A 1 79 ? 13.664 5.956 -6.061 1.00 84.31 79 ALA A N 1
ATOM 623 C CA . ALA A 1 79 ? 12.971 7.019 -5.349 1.00 84.31 79 ALA A CA 1
ATOM 624 C C . ALA A 1 79 ? 13.468 7.152 -3.899 1.00 84.31 79 ALA A C 1
ATOM 626 O O . ALA A 1 79 ? 13.967 6.212 -3.285 1.00 84.31 79 ALA A O 1
ATOM 627 N N . ASN A 1 80 ? 13.306 8.345 -3.319 1.00 87.62 80 ASN A N 1
ATOM 628 C CA . ASN A 1 80 ? 13.656 8.576 -1.919 1.00 87.62 80 ASN A CA 1
ATOM 629 C C . ASN A 1 80 ? 12.608 7.937 -0.995 1.00 87.62 80 ASN A C 1
ATOM 631 O O . ASN A 1 80 ? 11.631 8.579 -0.604 1.00 87.62 80 ASN A O 1
ATOM 635 N N . ARG A 1 81 ? 12.833 6.669 -0.649 1.00 85.06 81 ARG A N 1
ATOM 636 C CA . ARG A 1 81 ? 11.942 5.875 0.199 1.00 85.06 81 ARG A CA 1
ATOM 637 C C . ARG A 1 81 ? 11.669 6.523 1.557 1.00 85.06 81 ARG A C 1
ATOM 639 O O . ARG A 1 81 ? 10.520 6.558 1.971 1.00 85.06 81 ARG A O 1
ATOM 646 N N . GLY A 1 82 ? 12.677 7.097 2.216 1.00 88.38 82 GLY A N 1
ATOM 647 C CA . GLY A 1 82 ? 12.493 7.715 3.534 1.00 88.38 82 GLY A CA 1
ATOM 648 C C . GLY A 1 82 ? 11.503 8.884 3.51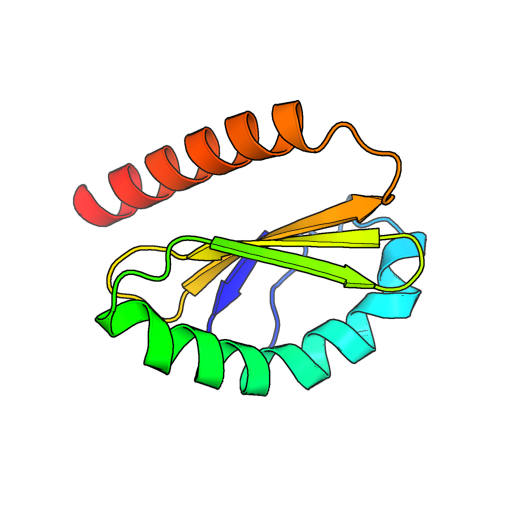4 1.00 88.38 82 GLY A C 1
ATOM 649 O O . GLY A 1 82 ? 10.645 8.983 4.387 1.00 88.38 82 GLY A O 1
ATOM 650 N N . LEU A 1 83 ? 11.567 9.736 2.485 1.00 90.50 83 LEU A N 1
ATOM 651 C CA . LEU A 1 83 ? 10.592 10.817 2.313 1.00 90.50 83 LEU A CA 1
ATOM 652 C C . LEU A 1 83 ? 9.190 10.265 2.020 1.00 90.50 83 LEU A C 1
ATOM 654 O O . LEU A 1 83 ? 8.207 10.736 2.587 1.00 90.50 83 LEU A O 1
ATOM 658 N N . LEU A 1 84 ? 9.097 9.251 1.159 1.00 90.81 84 LEU A N 1
ATOM 659 C CA . LEU A 1 84 ? 7.820 8.630 0.817 1.00 90.81 84 LEU A CA 1
ATOM 660 C C . LEU A 1 84 ? 7.168 7.954 2.023 1.00 90.81 84 LEU A C 1
ATOM 662 O O . LEU A 1 84 ? 5.959 8.066 2.188 1.00 90.81 84 LEU A O 1
ATOM 666 N N . GLU A 1 85 ? 7.941 7.298 2.886 1.00 91.69 85 GLU A N 1
ATOM 667 C CA . GLU A 1 85 ? 7.418 6.672 4.100 1.00 91.69 85 GLU A CA 1
ATOM 668 C C . GLU A 1 85 ? 6.762 7.691 5.038 1.00 91.69 85 GLU A C 1
ATOM 670 O O . GLU A 1 85 ? 5.700 7.409 5.594 1.00 91.69 85 GLU A O 1
ATOM 675 N N . VAL A 1 86 ? 7.346 8.886 5.175 1.00 94.12 86 VAL A N 1
ATOM 676 C CA . VAL A 1 86 ? 6.773 9.973 5.986 1.00 94.12 86 VAL A CA 1
ATOM 677 C C . VAL A 1 86 ? 5.441 10.444 5.406 1.00 94.12 86 VAL A C 1
ATOM 679 O O . VAL A 1 86 ? 4.447 10.529 6.130 1.00 94.12 86 VAL A O 1
ATOM 682 N N . GLU A 1 87 ? 5.391 10.714 4.102 1.00 93.38 87 GLU A N 1
ATOM 683 C CA . GLU A 1 87 ? 4.166 11.182 3.444 1.00 93.38 87 GLU A CA 1
ATOM 684 C C . GLU A 1 87 ? 3.056 10.126 3.468 1.00 93.38 87 GLU A C 1
ATOM 686 O O . GLU A 1 87 ? 1.892 10.441 3.725 1.00 93.38 87 GLU A O 1
ATOM 691 N N . MET A 1 88 ? 3.414 8.857 3.269 1.00 93.44 88 MET A N 1
ATOM 692 C CA . MET A 1 88 ? 2.482 7.734 3.337 1.00 93.44 88 MET A CA 1
ATOM 693 C C . MET A 1 88 ? 1.927 7.537 4.749 1.00 93.44 88 MET A C 1
ATOM 695 O O . MET A 1 88 ? 0.728 7.306 4.898 1.00 93.44 88 MET A O 1
ATOM 699 N N . GLU A 1 89 ? 2.749 7.689 5.789 1.00 94.12 89 GLU A N 1
ATOM 700 C CA . GLU A 1 89 ? 2.280 7.628 7.176 1.00 94.12 89 GLU A CA 1
ATOM 701 C C . GLU A 1 89 ? 1.322 8.782 7.498 1.00 94.12 89 GLU A C 1
ATOM 703 O O . GLU A 1 89 ? 0.269 8.574 8.101 1.00 94.12 89 GLU A O 1
ATOM 708 N N . ASN A 1 90 ? 1.640 9.998 7.050 1.00 94.50 90 ASN A N 1
ATOM 709 C CA . ASN A 1 90 ? 0.764 11.155 7.224 1.00 94.50 90 ASN A CA 1
ATOM 710 C C . ASN A 1 90 ? -0.584 10.955 6.516 1.00 94.50 90 ASN A C 1
ATOM 712 O O . ASN A 1 90 ? -1.633 11.276 7.076 1.00 94.50 90 ASN A O 1
ATOM 716 N N . ALA A 1 91 ? -0.570 10.408 5.299 1.00 92.62 91 ALA A N 1
ATOM 717 C CA . ALA A 1 91 ? -1.783 10.069 4.564 1.00 92.62 91 ALA A CA 1
ATOM 718 C C . ALA A 1 91 ? -2.593 8.980 5.281 1.00 92.62 91 ALA A C 1
ATOM 720 O O . ALA A 1 91 ? -3.804 9.123 5.440 1.00 92.62 91 ALA A O 1
ATOM 721 N N . ARG A 1 92 ? -1.929 7.927 5.770 1.00 92.00 92 ARG A N 1
ATOM 722 C CA . ARG A 1 92 ? -2.561 6.858 6.548 1.00 92.00 92 ARG A CA 1
ATOM 723 C C . ARG A 1 92 ? -3.254 7.393 7.799 1.00 92.00 92 ARG A C 1
ATOM 725 O O . ARG A 1 92 ? -4.410 7.051 8.019 1.00 92.00 92 ARG A O 1
ATOM 732 N N . ARG A 1 93 ? -2.598 8.257 8.580 1.00 92.56 93 ARG A N 1
ATOM 733 C CA . ARG A 1 93 ? -3.199 8.869 9.780 1.00 92.56 93 ARG A CA 1
ATOM 734 C C . ARG A 1 93 ? -4.473 9.637 9.456 1.00 92.56 93 ARG A C 1
ATOM 736 O O . ARG A 1 93 ? -5.484 9.414 10.103 1.00 92.56 93 ARG A O 1
ATOM 743 N N . LYS A 1 94 ? -4.457 10.451 8.396 1.00 93.06 94 LYS A N 1
ATOM 744 C CA . LYS A 1 94 ? -5.651 11.181 7.941 1.00 93.06 94 LYS A CA 1
ATOM 745 C C . LYS A 1 94 ? -6.797 10.249 7.549 1.00 93.06 94 LYS A C 1
ATOM 747 O O . LYS A 1 94 ? -7.949 10.550 7.828 1.00 93.06 94 LYS A O 1
ATOM 752 N N . ILE A 1 95 ? -6.499 9.124 6.895 1.00 88.88 95 ILE A N 1
ATOM 753 C CA . ILE A 1 95 ? -7.518 8.123 6.548 1.00 88.88 95 ILE A CA 1
ATOM 754 C C . ILE A 1 95 ? -8.116 7.509 7.818 1.00 88.88 95 ILE A C 1
ATOM 756 O O . ILE A 1 95 ? -9.334 7.400 7.914 1.00 88.88 95 ILE A O 1
ATOM 760 N N . ILE A 1 96 ? -7.279 7.147 8.794 1.00 88.44 96 ILE A N 1
ATOM 761 C CA . ILE A 1 96 ? -7.727 6.596 10.081 1.00 88.44 96 ILE A CA 1
ATOM 762 C C . ILE A 1 96 ? -8.613 7.607 10.818 1.00 88.44 96 ILE A C 1
ATOM 764 O O . ILE A 1 96 ? -9.712 7.254 11.226 1.00 88.44 96 ILE A O 1
ATOM 768 N N . GLU A 1 97 ? -8.198 8.875 10.896 1.00 91.31 97 GLU A N 1
ATOM 769 C CA . GLU A 1 97 ? -8.988 9.953 11.509 1.00 91.31 97 GLU A CA 1
ATOM 770 C C . GLU A 1 97 ? -10.380 10.089 10.871 1.00 91.31 97 GLU A C 1
ATOM 772 O O . GLU A 1 97 ? -11.370 10.264 11.580 1.00 91.31 97 GLU A O 1
ATOM 777 N N . ILE A 1 98 ? -10.478 9.981 9.540 1.00 88.12 98 ILE A N 1
ATOM 778 C CA . ILE A 1 98 ? -11.760 10.023 8.819 1.00 88.12 98 ILE A CA 1
ATOM 779 C C . ILE A 1 98 ? -12.634 8.814 9.174 1.00 88.12 98 ILE A C 1
ATOM 781 O O . ILE A 1 98 ? -13.837 8.980 9.357 1.00 88.12 98 ILE A O 1
ATOM 785 N N . ILE A 1 99 ? -12.046 7.618 9.266 1.00 84.44 99 ILE A N 1
ATOM 786 C CA . ILE A 1 99 ? -12.767 6.379 9.596 1.00 84.44 99 ILE A CA 1
ATOM 787 C C . ILE A 1 99 ? -13.289 6.414 11.037 1.00 84.44 99 ILE A C 1
ATOM 789 O O . ILE A 1 99 ? -14.414 5.997 11.276 1.00 84.44 99 ILE A O 1
ATOM 793 N N . GLU A 1 100 ? -12.499 6.911 11.988 1.00 84.81 100 GLU A N 1
ATOM 794 C CA . GLU A 1 100 ? -12.884 6.981 13.405 1.00 84.81 100 GLU A CA 1
ATOM 795 C C . GLU A 1 100 ? -13.883 8.108 13.708 1.00 84.81 100 GLU A C 1
ATOM 797 O O . GLU A 1 100 ? -14.595 8.048 14.710 1.00 84.81 100 GLU A O 1
ATOM 802 N N . SER A 1 101 ? -13.934 9.142 12.863 1.00 80.75 101 SER A N 1
ATOM 803 C CA . SER A 1 101 ? -14.847 10.283 13.026 1.00 80.75 101 SER A CA 1
ATOM 804 C C . SER A 1 101 ? -16.236 10.075 12.406 1.00 80.75 101 SER A C 1
ATOM 806 O O . SER A 1 101 ? -17.101 10.933 12.598 1.00 80.75 101 SER A O 1
ATOM 808 N N . GLY A 1 102 ? -16.433 9.010 11.621 1.00 60.69 102 GLY A N 1
ATOM 809 C CA . GLY A 1 102 ? -17.695 8.676 10.944 1.00 60.69 102 GLY A CA 1
ATOM 810 C C . GLY A 1 102 ? -18.514 7.647 11.706 1.00 60.69 102 GLY A C 1
ATOM 811 O O . GLY A 1 102 ? -19.740 7.869 11.827 1.00 60.69 102 GLY A O 1
#

Sequence (102 aa):
MVARKNLEGIVPITEDFKKEIMGIWEVLKDTMDDFFGVIGEYSEYGLDKVYFELGKFDVMFFILPGSDTALVAIVPALANRGLLEVEMENARRKIIEIIESG

Radius of gyration: 13.44 Å; chains: 1; bounding box: 33×25×34 Å

Foldseek 3Di:
DKDAAPPQDDDPPPVPDDPVCVVCRVVCSVCVNVVLVVVVVCLVVPDQKDWDDDDQWIWIWGDQHPGSMTDIDIGGPPDPVVVVVVVRVVVSVVVNVVVVVD